Protein AF-A0A2E2RU24-F1 (afdb_monomer_lite)

Foldseek 3Di:
DDQDALVLLLLLLQLCLCCLPHDRDPVSLVLSVVVLVPDPVNVVPDSVNSVVSSVVSRVLCPDDCSVVVSLVNSVRRDDLVCLLVSLLSLLLSQPPVVDHDPSSVVSSVVSCVSSVHDPVSNVVSNVVSCVVSPDD

pLDDT: mean 92.05, std 8.41, range [47.56, 98.38]

Secondary structure (DSSP, 8-state):
--PPPHHHHHHHHHHHHHTSSSS--HHHHHHHHHHHHH-GGGTT--HHHHHHHHHHHHHHHTSTTHHHHHHHHHHHHS-GGGHHHHHHHHHHHHHTTSS--HHHHHHHHHHHHHTT--HHHHHHHHHHHHHHT---

Radius of gyration: 13.78 Å; chains: 1; bounding box: 39×34×29 Å

Structure (mmCIF, N/CA/C/O backbone):
data_AF-A0A2E2RU24-F1
#
_entry.id   AF-A0A2E2RU24-F1
#
loop_
_atom_site.group_PDB
_atom_site.id
_atom_site.type_symbol
_atom_site.label_atom_id
_atom_site.label_alt_id
_atom_site.label_comp_id
_atom_site.label_asym_id
_atom_site.label_entity_id
_atom_site.label_seq_id
_atom_site.pdbx_PDB_ins_code
_atom_site.Cartn_x
_atom_site.Cartn_y
_atom_site.Cartn_z
_atom_site.occupancy
_atom_site.B_iso_or_equiv
_atom_site.auth_seq_id
_atom_site.auth_comp_id
_atom_site.auth_asym_id
_atom_site.auth_atom_id
_atom_site.pdbx_PDB_model_num
ATOM 1 N N . MET A 1 1 ? -18.288 11.757 4.281 1.00 47.56 1 MET A N 1
ATOM 2 C CA . MET A 1 1 ? -16.893 11.278 4.233 1.00 47.56 1 MET A CA 1
ATOM 3 C C . MET A 1 1 ? -16.640 10.882 2.797 1.00 47.56 1 MET A C 1
ATOM 5 O O . MET A 1 1 ? -17.476 10.171 2.252 1.00 47.56 1 MET A O 1
ATOM 9 N N . SER A 1 2 ? -15.613 11.433 2.156 1.00 56.09 2 SER A N 1
ATOM 10 C CA . SER A 1 2 ? -15.303 11.107 0.762 1.00 56.09 2 SER A CA 1
ATOM 11 C C . SER A 1 2 ? -14.871 9.645 0.699 1.00 56.09 2 SER A C 1
ATOM 13 O O . SER A 1 2 ? -13.857 9.284 1.287 1.00 56.09 2 SER A O 1
ATOM 15 N N . THR A 1 3 ? -15.686 8.804 0.073 1.00 81.94 3 THR A N 1
ATOM 16 C CA . THR A 1 3 ? -15.385 7.388 -0.151 1.00 81.94 3 THR A CA 1
ATOM 17 C C . THR A 1 3 ? -14.365 7.300 -1.277 1.00 81.94 3 THR A C 1
ATOM 19 O O . THR A 1 3 ? -14.629 7.831 -2.357 1.00 81.94 3 THR A O 1
ATOM 22 N N . LEU A 1 4 ? -13.212 6.685 -1.025 1.00 93.12 4 LEU A N 1
ATOM 23 C CA . LEU A 1 4 ? -12.255 6.378 -2.086 1.00 93.12 4 LEU A CA 1
ATOM 24 C C . LEU A 1 4 ? -12.845 5.260 -2.956 1.00 93.12 4 LEU A C 1
ATOM 26 O O . LEU A 1 4 ? -13.596 4.413 -2.468 1.00 93.12 4 LEU A O 1
ATOM 30 N N . SER A 1 5 ? -12.503 5.236 -4.237 1.00 96.56 5 SER A N 1
ATOM 31 C CA . SER A 1 5 ? -12.606 4.014 -5.035 1.00 96.56 5 SER A CA 1
ATOM 32 C C . SER A 1 5 ? -11.632 2.948 -4.517 1.00 96.56 5 SER A C 1
ATOM 34 O O . SER A 1 5 ? -10.674 3.253 -3.799 1.00 96.56 5 SER A O 1
ATOM 36 N N . GLU A 1 6 ? -11.853 1.686 -4.897 1.00 97.38 6 GLU A N 1
ATOM 37 C CA . GLU A 1 6 ? -10.936 0.592 -4.548 1.00 97.38 6 GLU A CA 1
ATOM 38 C C . GLU A 1 6 ? -9.516 0.884 -5.070 1.00 97.38 6 GLU A C 1
ATOM 40 O O . GLU A 1 6 ? -8.540 0.695 -4.344 1.00 97.38 6 GLU A O 1
ATOM 45 N N . GLN A 1 7 ? -9.396 1.426 -6.289 1.00 98.06 7 GLN A N 1
ATOM 46 C CA . GLN A 1 7 ? -8.114 1.818 -6.880 1.00 98.06 7 GLN A CA 1
ATOM 47 C C . GLN A 1 7 ? -7.443 2.965 -6.117 1.00 98.06 7 GLN A C 1
ATOM 49 O O . GLN A 1 7 ? -6.259 2.868 -5.793 1.00 98.06 7 GLN A O 1
ATOM 54 N N . GLU A 1 8 ? -8.181 4.025 -5.774 1.00 98.06 8 GLU A N 1
ATOM 55 C CA . GLU A 1 8 ? -7.633 5.139 -4.988 1.00 98.06 8 GLU A CA 1
ATOM 56 C C . GLU A 1 8 ? -7.151 4.673 -3.610 1.00 98.06 8 GLU A C 1
ATOM 58 O O . GLU A 1 8 ? -6.097 5.106 -3.152 1.00 98.06 8 GLU A O 1
ATOM 63 N N . ALA A 1 9 ? -7.883 3.768 -2.955 1.00 98.00 9 ALA A N 1
ATOM 64 C CA . ALA A 1 9 ? -7.492 3.229 -1.656 1.00 98.00 9 ALA A CA 1
ATOM 65 C C . ALA A 1 9 ? -6.191 2.410 -1.737 1.00 98.00 9 ALA A C 1
ATOM 67 O O . ALA A 1 9 ? -5.296 2.588 -0.910 1.00 98.00 9 ALA A O 1
ATOM 68 N N . LEU A 1 10 ? -6.036 1.561 -2.758 1.00 98.38 10 LEU A N 1
ATOM 69 C CA . LEU A 1 10 ? -4.786 0.828 -2.993 1.00 98.38 10 LEU A CA 1
ATOM 70 C C . LEU A 1 10 ? -3.625 1.772 -3.347 1.00 98.38 10 LEU A C 1
ATOM 72 O O . LEU A 1 10 ? -2.504 1.582 -2.874 1.00 98.38 10 LEU A O 1
ATOM 76 N N . ALA A 1 11 ? -3.886 2.819 -4.132 1.00 97.81 11 ALA A N 1
ATOM 77 C CA . ALA A 1 11 ? -2.897 3.845 -4.448 1.00 97.81 11 ALA A CA 1
ATOM 78 C C . ALA A 1 11 ? -2.485 4.662 -3.211 1.00 97.81 11 ALA A C 1
ATOM 80 O O . ALA A 1 11 ? -1.298 4.928 -3.040 1.00 97.81 11 ALA A O 1
ATOM 81 N N . PHE A 1 12 ? -3.414 4.985 -2.303 1.00 97.69 12 PHE A N 1
ATOM 82 C CA . PHE A 1 12 ? -3.111 5.627 -1.016 1.00 97.69 12 PHE A CA 1
ATOM 83 C C . PHE A 1 12 ? -2.140 4.785 -0.182 1.00 97.69 12 PHE A C 1
ATOM 85 O O . PHE A 1 12 ? -1.192 5.325 0.387 1.00 97.69 12 PHE A O 1
ATOM 92 N N . ILE A 1 13 ? -2.325 3.463 -0.149 1.00 97.94 13 ILE A N 1
ATOM 93 C CA . ILE A 1 13 ? -1.401 2.552 0.536 1.00 97.94 13 ILE A CA 1
ATOM 94 C C . ILE A 1 13 ? -0.011 2.571 -0.106 1.00 97.94 13 ILE A C 1
ATOM 96 O O . ILE A 1 13 ? 0.984 2.695 0.607 1.00 97.94 13 ILE A O 1
ATOM 100 N N . MET A 1 14 ? 0.074 2.493 -1.437 1.00 97.00 14 MET A N 1
ATOM 101 C CA . MET A 1 14 ? 1.359 2.547 -2.145 1.00 97.00 14 MET A CA 1
ATOM 102 C C . MET A 1 14 ? 2.091 3.878 -1.928 1.00 97.00 14 MET A C 1
ATOM 104 O O . MET A 1 14 ? 3.296 3.879 -1.695 1.00 97.00 14 MET A O 1
ATOM 108 N N . VAL A 1 15 ? 1.369 5.001 -1.962 1.00 95.94 15 VAL A N 1
ATOM 109 C CA . VAL A 1 15 ? 1.933 6.341 -1.728 1.00 95.94 15 VAL A CA 1
ATOM 110 C C . VAL A 1 15 ? 2.380 6.505 -0.280 1.00 95.94 15 VAL A C 1
ATOM 112 O O . VAL A 1 15 ? 3.454 7.042 -0.039 1.00 95.94 15 VAL A O 1
ATOM 115 N N . THR A 1 16 ? 1.599 6.008 0.681 1.00 95.44 16 THR A N 1
ATOM 116 C CA . THR A 1 16 ? 1.962 6.055 2.105 1.00 95.44 16 THR A CA 1
ATOM 117 C C . THR A 1 16 ? 3.190 5.197 2.399 1.00 95.44 16 THR A C 1
ATOM 119 O O . THR A 1 16 ? 4.036 5.616 3.178 1.00 95.44 16 THR A O 1
ATOM 122 N N . MET A 1 17 ? 3.322 4.034 1.748 1.00 94.88 17 MET A N 1
ATOM 123 C CA . MET A 1 17 ? 4.533 3.214 1.842 1.00 94.88 17 MET A CA 1
ATOM 124 C C . MET A 1 17 ? 5.753 3.962 1.307 1.00 94.88 17 MET A C 1
ATOM 126 O O . MET A 1 17 ? 6.771 4.038 1.981 1.00 94.88 17 MET A O 1
ATOM 130 N N . ALA A 1 18 ? 5.633 4.528 0.106 1.00 91.56 18 ALA A N 1
ATOM 131 C CA . ALA A 1 18 ? 6.726 5.238 -0.544 1.00 91.56 18 ALA A CA 1
ATOM 132 C C . ALA A 1 18 ? 7.150 6.520 0.191 1.00 91.56 18 ALA A C 1
ATOM 134 O O . ALA A 1 18 ? 8.314 6.883 0.149 1.00 91.56 18 ALA A O 1
ATOM 135 N N . ALA A 1 19 ? 6.214 7.197 0.858 1.00 87.56 19 ALA A N 1
ATOM 136 C CA . ALA A 1 19 ? 6.462 8.427 1.608 1.00 87.56 19 ALA A CA 1
ATOM 137 C C . ALA A 1 19 ? 6.607 8.187 3.125 1.00 87.56 19 ALA A C 1
ATOM 139 O O . ALA A 1 19 ? 6.387 9.105 3.915 1.00 87.56 19 ALA A O 1
ATOM 140 N N . ALA A 1 20 ? 6.911 6.955 3.552 1.00 75.50 20 ALA A N 1
ATOM 141 C CA . ALA A 1 20 ? 7.010 6.617 4.971 1.00 75.50 20 ALA A CA 1
ATOM 142 C C . ALA A 1 20 ? 8.172 7.341 5.676 1.00 75.50 20 ALA A C 1
ATOM 144 O O . ALA A 1 20 ? 8.065 7.601 6.876 1.00 75.50 20 ALA A O 1
ATOM 145 N N . ASP A 1 21 ? 9.237 7.679 4.939 1.00 67.69 21 ASP A N 1
ATOM 146 C CA . ASP A 1 21 ? 10.438 8.337 5.459 1.00 67.69 21 ASP A CA 1
ATOM 147 C C . ASP A 1 21 ? 10.471 9.858 5.208 1.00 67.69 21 ASP A C 1
ATOM 149 O O . ASP A 1 21 ? 10.893 10.640 6.065 1.00 67.69 21 ASP A O 1
ATOM 153 N N . THR A 1 22 ? 10.031 10.305 4.028 1.00 69.00 22 THR A N 1
ATOM 154 C CA . THR A 1 22 ? 10.195 11.672 3.529 1.00 69.00 22 THR A CA 1
ATOM 155 C C . THR A 1 22 ? 9.159 12.025 2.438 1.00 69.00 22 THR A C 1
ATOM 157 O O . THR A 1 22 ? 8.027 11.553 2.430 1.00 69.00 22 THR A O 1
ATOM 160 N N . THR A 1 23 ? 9.496 12.954 1.535 1.00 76.62 23 THR A N 1
ATOM 161 C CA . THR A 1 23 ? 8.615 13.396 0.444 1.00 76.62 23 THR A CA 1
ATOM 162 C C . THR A 1 23 ? 8.665 12.404 -0.711 1.00 76.62 23 THR A C 1
ATOM 164 O O . THR A 1 23 ? 9.757 12.072 -1.160 1.00 76.62 23 THR A O 1
ATOM 167 N N . LEU A 1 24 ? 7.496 12.043 -1.254 1.00 84.38 24 LEU A N 1
ATOM 168 C CA . LEU A 1 24 ? 7.375 11.155 -2.413 1.00 84.38 24 LEU A CA 1
ATOM 169 C C . LEU A 1 24 ? 8.263 11.618 -3.582 1.00 84.38 24 LEU A C 1
ATOM 171 O O . LEU A 1 24 ? 8.033 12.678 -4.175 1.00 84.38 24 LEU A O 1
ATOM 175 N N . SER A 1 25 ? 9.263 10.814 -3.928 1.00 86.81 25 SER A N 1
ATOM 176 C CA . SER A 1 25 ? 10.202 11.093 -5.009 1.00 86.81 25 SER A CA 1
ATOM 177 C C . SER A 1 25 ? 9.643 10.696 -6.382 1.00 86.81 25 SER A C 1
ATOM 179 O O . SER A 1 25 ? 8.763 9.842 -6.510 1.00 86.81 25 SER A O 1
ATOM 181 N N . GLU A 1 26 ? 10.191 11.265 -7.465 1.00 87.81 26 GLU A N 1
ATOM 182 C CA . GLU A 1 26 ? 9.825 10.854 -8.835 1.00 87.81 26 GLU A CA 1
ATOM 183 C C . GLU A 1 26 ? 10.107 9.365 -9.090 1.00 87.81 26 GLU A C 1
ATOM 185 O O . GLU A 1 26 ? 9.395 8.712 -9.857 1.00 87.81 26 GLU A O 1
ATOM 190 N N . ARG A 1 27 ? 11.143 8.815 -8.439 1.00 88.56 27 ARG A N 1
ATOM 191 C CA . ARG A 1 27 ? 11.502 7.399 -8.5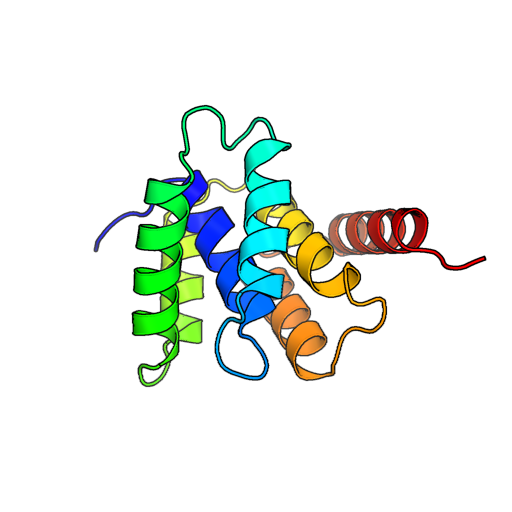55 1.00 88.56 27 ARG A CA 1
ATOM 192 C C . ARG A 1 27 ? 10.434 6.520 -7.915 1.00 88.56 27 ARG A C 1
ATOM 194 O O . ARG A 1 27 ? 10.021 5.547 -8.542 1.00 88.56 27 ARG A O 1
ATOM 201 N N . GLU A 1 28 ? 9.985 6.854 -6.711 1.00 90.19 28 GLU A N 1
ATOM 202 C CA . GLU A 1 28 ? 8.890 6.137 -6.052 1.00 90.19 28 GLU A CA 1
ATOM 203 C C . GLU A 1 28 ? 7.595 6.243 -6.850 1.00 90.19 28 GLU A C 1
ATOM 205 O O . GLU A 1 28 ? 6.967 5.225 -7.127 1.00 90.19 28 GLU A O 1
ATOM 210 N N . LEU A 1 29 ? 7.227 7.444 -7.307 1.00 91.56 29 LEU A N 1
ATOM 211 C CA . LEU A 1 29 ? 6.011 7.627 -8.099 1.00 91.56 29 LEU A CA 1
ATOM 212 C C . LEU A 1 29 ? 6.048 6.802 -9.398 1.00 91.56 29 LEU A C 1
ATOM 214 O O . LEU A 1 29 ? 5.037 6.227 -9.799 1.00 91.56 29 LEU A O 1
ATOM 218 N N . ALA A 1 30 ? 7.216 6.679 -10.037 1.00 91.81 30 ALA A N 1
ATOM 219 C CA . ALA A 1 30 ? 7.395 5.796 -11.188 1.00 91.81 30 ALA A CA 1
ATOM 220 C C . ALA A 1 30 ? 7.245 4.305 -10.826 1.00 91.81 30 ALA A C 1
ATOM 222 O O . ALA A 1 30 ? 6.651 3.556 -11.601 1.00 91.81 30 ALA A O 1
ATOM 223 N N . ARG A 1 31 ? 7.739 3.865 -9.658 1.00 90.81 31 ARG A N 1
ATOM 224 C CA . ARG A 1 31 ? 7.538 2.487 -9.169 1.00 90.81 31 ARG A CA 1
ATOM 225 C C . ARG A 1 31 ? 6.057 2.193 -8.940 1.00 90.81 31 ARG A C 1
ATOM 227 O O . ARG A 1 31 ? 5.575 1.166 -9.407 1.00 90.81 31 ARG A O 1
ATOM 234 N N . ILE A 1 32 ? 5.340 3.110 -8.290 1.00 95.25 32 ILE A N 1
ATOM 235 C CA . ILE A 1 32 ? 3.892 2.998 -8.075 1.00 95.25 32 ILE A CA 1
ATOM 236 C C . ILE A 1 32 ? 3.162 2.915 -9.422 1.00 95.25 32 ILE A C 1
ATOM 238 O O . ILE A 1 32 ? 2.312 2.047 -9.600 1.00 95.25 32 ILE A O 1
ATOM 242 N N . GLY A 1 33 ? 3.546 3.753 -10.391 1.00 95.12 33 GLY A N 1
ATOM 243 C CA . GLY A 1 33 ? 3.007 3.711 -11.753 1.00 95.12 33 GLY A CA 1
ATOM 244 C C . GLY A 1 33 ? 3.151 2.339 -12.416 1.00 95.12 33 GLY A C 1
ATOM 245 O O . GLY A 1 33 ? 2.174 1.814 -12.934 1.00 95.12 33 GLY A O 1
ATOM 246 N N . ASN A 1 34 ? 4.319 1.699 -12.313 1.00 93.38 34 ASN A N 1
ATOM 247 C CA . ASN A 1 34 ? 4.515 0.352 -12.865 1.00 93.38 34 ASN A CA 1
ATOM 248 C C . ASN A 1 34 ? 3.598 -0.697 -12.207 1.00 93.38 34 ASN A C 1
ATOM 250 O O . ASN A 1 34 ? 3.124 -1.617 -12.876 1.00 93.38 34 ASN A O 1
ATOM 254 N N . THR A 1 35 ? 3.344 -0.582 -10.901 1.00 94.19 35 THR A N 1
ATOM 255 C CA . THR A 1 35 ? 2.405 -1.468 -10.196 1.00 94.19 35 THR A CA 1
ATOM 256 C C . THR A 1 35 ? 0.972 -1.253 -10.687 1.00 94.19 35 THR A C 1
ATOM 258 O O . THR A 1 35 ? 0.265 -2.222 -10.959 1.00 94.19 35 THR A O 1
ATOM 261 N N . VAL A 1 36 ? 0.559 0.005 -10.864 1.00 96.56 36 VAL A N 1
ATOM 262 C CA . VAL A 1 36 ? -0.750 0.368 -11.431 1.00 96.56 36 VAL A CA 1
ATOM 263 C C . VAL A 1 36 ? -0.911 -0.182 -12.851 1.00 96.56 36 VAL A C 1
ATOM 265 O O . VAL A 1 36 ? -1.917 -0.816 -13.146 1.00 96.56 36 VAL A O 1
ATOM 268 N N . ASP A 1 37 ? 0.105 -0.036 -13.702 1.00 94.81 37 ASP A N 1
ATOM 269 C CA . ASP A 1 37 ? 0.056 -0.458 -15.108 1.00 94.81 37 ASP A CA 1
ATOM 270 C C . ASP A 1 37 ? -0.025 -1.988 -15.296 1.00 94.81 37 ASP A C 1
ATOM 272 O O . ASP A 1 37 ? -0.352 -2.469 -16.383 1.00 94.81 37 ASP A O 1
ATOM 276 N N . THR A 1 38 ? 0.307 -2.776 -14.268 1.00 93.06 38 THR A N 1
ATOM 277 C CA . THR A 1 38 ? 0.434 -4.241 -14.379 1.00 93.06 38 THR A CA 1
ATOM 278 C C . THR A 1 38 ? -0.666 -5.023 -13.673 1.00 93.06 38 THR A C 1
ATOM 280 O O . THR A 1 38 ? -0.935 -6.167 -14.053 1.00 93.06 38 THR A O 1
ATOM 283 N N . LEU A 1 39 ? -1.306 -4.452 -12.651 1.00 95.94 39 LEU A N 1
ATOM 284 C CA . LEU A 1 39 ? -2.292 -5.165 -11.844 1.00 95.94 39 LEU A CA 1
ATOM 285 C C . LEU A 1 39 ? -3.724 -4.956 -12.377 1.00 95.94 39 LEU A C 1
ATOM 287 O O . LEU A 1 39 ? -4.184 -3.819 -12.453 1.00 95.94 39 LEU A O 1
ATOM 291 N N . PRO A 1 40 ? -4.498 -6.030 -12.645 1.00 96.94 40 PRO A N 1
ATOM 292 C CA . PRO A 1 40 ? -5.841 -5.924 -13.233 1.00 96.94 40 PRO A CA 1
ATOM 293 C C . PRO A 1 40 ? -6.858 -5.100 -12.434 1.00 96.94 40 PRO A C 1
ATOM 295 O O . PRO A 1 40 ? -7.832 -4.620 -13.001 1.00 96.94 40 PRO A O 1
ATOM 298 N N . ILE A 1 41 ? -6.665 -4.945 -11.119 1.00 97.06 41 ILE A N 1
ATOM 299 C CA . ILE A 1 41 ? -7.554 -4.133 -10.273 1.00 97.06 41 ILE A CA 1
ATOM 300 C C . ILE A 1 41 ? -7.533 -2.646 -10.664 1.00 97.06 41 ILE A C 1
ATOM 302 O O . ILE A 1 41 ? -8.501 -1.933 -10.413 1.00 97.06 41 ILE A O 1
ATOM 306 N N . PHE A 1 42 ? -6.458 -2.195 -11.313 1.00 97.94 42 PHE A N 1
ATOM 307 C CA . PHE A 1 42 ? -6.296 -0.829 -11.800 1.00 97.94 42 PHE A CA 1
ATOM 308 C C . PHE A 1 42 ? -6.754 -0.640 -13.252 1.00 97.94 42 PHE A C 1
ATOM 310 O O . PHE A 1 42 ? -6.473 0.401 -13.838 1.00 97.94 42 PHE A O 1
ATOM 317 N N . ASP A 1 43 ? -7.473 -1.594 -13.852 1.00 96.50 43 ASP A N 1
ATOM 318 C CA . ASP A 1 43 ? -8.008 -1.396 -15.202 1.00 96.50 43 ASP A CA 1
ATOM 319 C C . ASP A 1 43 ? -8.901 -0.140 -15.256 1.00 96.50 43 ASP A C 1
ATOM 321 O O . ASP A 1 43 ? -9.792 0.058 -14.425 1.00 96.50 43 ASP A O 1
ATOM 325 N N . GLY A 1 44 ? -8.611 0.745 -16.211 1.00 94.94 44 GLY A N 1
ATOM 326 C CA . GLY A 1 44 ? -9.238 2.063 -16.332 1.00 94.94 44 GLY A CA 1
ATOM 327 C C . GLY A 1 44 ? -8.728 3.153 -15.375 1.00 94.94 44 GLY A C 1
ATOM 328 O O . GLY A 1 44 ? -9.190 4.285 -15.499 1.00 94.94 44 GLY A O 1
ATOM 329 N N . PHE A 1 45 ? -7.788 2.865 -14.468 1.00 97.12 45 PHE A N 1
ATOM 330 C CA . PHE A 1 45 ? -7.144 3.862 -13.604 1.00 97.12 45 PHE A CA 1
ATOM 331 C C . PHE A 1 45 ? -5.934 4.468 -14.320 1.00 97.12 45 PHE A C 1
ATOM 333 O O . PHE A 1 45 ? -4.937 3.793 -14.579 1.00 97.12 45 PHE A O 1
ATOM 340 N N . THR A 1 46 ? -6.034 5.737 -14.702 1.00 95.00 46 THR A N 1
ATOM 341 C CA . THR A 1 46 ? -5.027 6.391 -15.538 1.00 95.00 46 THR A CA 1
ATOM 342 C C . THR A 1 46 ? -3.864 6.943 -14.719 1.00 95.00 46 THR A C 1
ATOM 344 O O . THR A 1 46 ? -3.916 7.095 -13.498 1.00 95.00 46 THR A O 1
ATOM 347 N N . ARG A 1 47 ? -2.782 7.306 -15.412 1.00 91.12 47 ARG A N 1
ATOM 348 C CA . ARG A 1 47 ? -1.634 7.959 -14.776 1.00 91.12 47 ARG A CA 1
ATOM 349 C C . ARG A 1 47 ? -1.983 9.336 -14.203 1.00 91.12 47 ARG A C 1
ATOM 351 O O . ARG A 1 47 ? -1.403 9.722 -13.193 1.00 91.12 47 ARG A O 1
ATOM 358 N N . ASP A 1 48 ? -2.923 10.048 -14.820 1.00 94.50 48 ASP A N 1
ATOM 359 C CA . ASP A 1 48 ? -3.414 11.326 -14.301 1.00 94.50 48 ASP A CA 1
ATOM 360 C C . ASP A 1 48 ? -4.202 11.108 -13.000 1.00 94.50 48 ASP A C 1
ATOM 362 O O . ASP A 1 48 ? -3.959 11.816 -12.019 1.00 94.50 48 ASP A O 1
ATOM 366 N N . ASP A 1 49 ? -5.036 10.059 -12.943 1.00 96.06 49 ASP A N 1
ATOM 367 C CA . ASP A 1 49 ? -5.741 9.658 -11.716 1.00 96.06 49 ASP A CA 1
ATOM 368 C C . ASP A 1 49 ? -4.747 9.315 -10.600 1.00 96.06 49 ASP A C 1
ATOM 370 O O . ASP A 1 49 ? -4.917 9.744 -9.456 1.00 96.06 49 ASP A O 1
ATOM 374 N N . LEU A 1 50 ? -3.666 8.593 -10.923 1.00 95.75 50 LEU A N 1
ATOM 375 C CA . LEU A 1 50 ? -2.603 8.286 -9.966 1.00 95.75 50 LEU A CA 1
ATOM 376 C C . LEU A 1 50 ? -1.943 9.556 -9.416 1.00 95.75 50 LEU A C 1
ATOM 378 O O . LEU A 1 50 ? -1.730 9.651 -8.209 1.00 95.75 50 LEU A O 1
ATOM 382 N N . VAL A 1 51 ? -1.617 10.529 -10.270 1.00 94.44 51 VAL A N 1
ATOM 383 C CA . VAL A 1 51 ? -0.981 11.786 -9.843 1.00 94.44 51 VAL A CA 1
ATOM 384 C C . VAL A 1 51 ? -1.916 12.592 -8.941 1.00 94.44 51 VAL A C 1
ATOM 386 O O . VAL A 1 51 ? -1.485 13.084 -7.896 1.00 94.44 51 VAL A O 1
ATOM 389 N N . GLU A 1 52 ? -3.196 12.711 -9.296 1.00 95.50 52 GLU A N 1
ATOM 390 C CA . GLU A 1 52 ? -4.187 13.386 -8.450 1.00 95.50 52 GLU A CA 1
ATOM 391 C C . GLU A 1 52 ? -4.333 12.681 -7.094 1.00 95.50 52 GLU A C 1
ATOM 393 O O . GLU A 1 52 ? -4.299 13.320 -6.037 1.00 95.50 52 GLU A O 1
ATOM 398 N N . THR A 1 53 ? -4.426 11.353 -7.121 1.00 96.56 53 THR A N 1
ATOM 399 C CA . THR A 1 53 ? -4.550 10.501 -5.935 1.00 96.56 53 THR A CA 1
ATOM 400 C C . THR A 1 53 ? -3.327 10.621 -5.028 1.00 96.56 53 THR A C 1
ATOM 402 O O . THR A 1 53 ? -3.478 10.792 -3.818 1.00 96.56 53 THR A O 1
ATOM 405 N N . ALA A 1 54 ? -2.120 10.608 -5.597 1.00 94.69 54 ALA A N 1
ATOM 406 C CA . ALA A 1 54 ? -0.876 10.771 -4.855 1.00 94.69 54 ALA A CA 1
ATOM 407 C C . ALA A 1 54 ? -0.793 12.147 -4.190 1.00 94.69 54 ALA A C 1
ATOM 409 O O . ALA A 1 54 ? -0.532 12.225 -2.993 1.00 94.69 54 ALA A O 1
ATOM 410 N N . ASN A 1 55 ? -1.117 13.222 -4.915 1.00 93.88 55 ASN A N 1
ATOM 411 C CA . ASN A 1 55 ? -1.134 14.575 -4.353 1.00 93.88 55 ASN A CA 1
ATOM 412 C C . ASN A 1 55 ? -2.137 14.708 -3.197 1.00 93.88 55 ASN A C 1
ATOM 414 O O . ASN A 1 55 ? -1.823 15.313 -2.170 1.00 93.88 55 ASN A O 1
ATOM 418 N N . ARG A 1 56 ? -3.332 14.118 -3.335 1.00 95.31 56 ARG A N 1
ATOM 419 C CA . ARG A 1 56 ? -4.339 14.078 -2.262 1.00 95.31 56 ARG A CA 1
ATOM 420 C C . ARG A 1 56 ? -3.830 13.303 -1.047 1.00 95.31 56 ARG A C 1
ATOM 422 O O . ARG A 1 56 ? -3.930 13.809 0.068 1.00 95.31 56 ARG A O 1
ATOM 429 N N . CYS A 1 57 ? -3.259 12.118 -1.258 1.00 95.75 57 CYS A N 1
ATOM 430 C CA . CYS A 1 57 ? -2.695 11.293 -0.191 1.00 95.75 57 CYS A CA 1
ATOM 431 C C . CYS A 1 57 ? -1.562 12.022 0.543 1.00 95.75 57 CYS A C 1
ATOM 433 O O . CYS A 1 57 ? -1.591 12.114 1.767 1.00 95.75 57 CYS A O 1
ATOM 435 N N . SER A 1 58 ? -0.602 12.604 -0.184 1.00 92.94 58 SER A N 1
ATOM 436 C CA . SER A 1 58 ? 0.497 13.379 0.404 1.00 92.94 58 SER A CA 1
ATOM 437 C C . SER A 1 58 ? -0.001 14.611 1.161 1.00 92.94 58 SER A C 1
ATOM 439 O O . SER A 1 58 ? 0.558 14.953 2.200 1.00 92.94 58 SER A O 1
ATOM 441 N N . GLY A 1 59 ? -1.062 15.270 0.686 1.00 93.31 59 GLY A N 1
ATOM 442 C CA . GLY A 1 59 ? -1.709 16.364 1.412 1.00 93.31 59 GLY A CA 1
ATOM 443 C C . GLY A 1 59 ? -2.206 15.927 2.792 1.00 93.31 59 GLY A C 1
ATOM 444 O O . GLY A 1 59 ? -1.863 16.563 3.783 1.00 93.31 59 GLY A O 1
ATOM 445 N N . ILE A 1 60 ? -2.932 14.806 2.856 1.00 94.88 60 ILE A N 1
ATOM 446 C CA . ILE A 1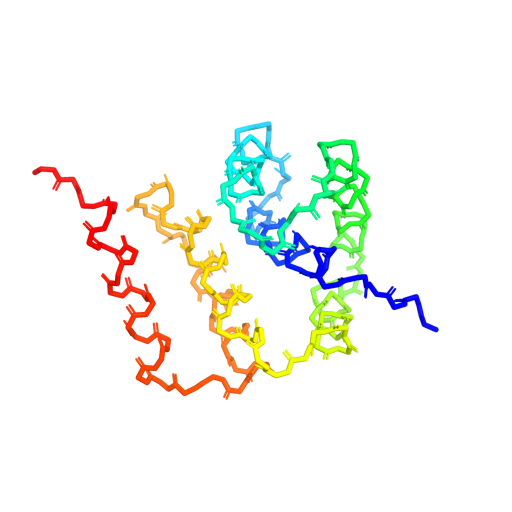 60 ? -3.463 14.249 4.111 1.00 94.88 60 ILE A CA 1
ATOM 447 C C . ILE A 1 60 ? -2.329 13.752 5.011 1.00 94.88 60 ILE A C 1
ATOM 449 O O . ILE A 1 60 ? -2.353 13.999 6.212 1.00 94.88 60 ILE A O 1
ATOM 453 N N . LEU A 1 61 ? -1.313 13.088 4.451 1.00 91.81 61 LEU A N 1
ATOM 454 C CA . LEU A 1 61 ? -0.189 12.541 5.217 1.00 91.81 61 LEU A CA 1
ATOM 455 C C . LEU A 1 61 ? 0.590 13.629 5.979 1.00 91.81 61 LEU A C 1
ATOM 457 O O . LEU A 1 61 ? 1.106 13.366 7.061 1.00 91.81 61 LEU A O 1
ATOM 461 N N . ASN A 1 62 ? 0.622 14.857 5.448 1.00 90.88 62 ASN A N 1
ATOM 462 C CA . ASN A 1 62 ? 1.244 16.019 6.089 1.00 90.88 62 ASN A CA 1
ATOM 463 C C . ASN A 1 62 ? 0.391 16.653 7.208 1.00 90.88 62 ASN A C 1
ATOM 465 O O . ASN A 1 62 ? 0.867 17.548 7.911 1.00 90.88 62 ASN A O 1
ATOM 469 N N . GLU A 1 63 ? -0.863 16.233 7.383 1.00 93.50 63 GLU A N 1
ATOM 470 C CA . GLU A 1 63 ? -1.722 16.710 8.466 1.00 93.50 63 GLU A CA 1
ATOM 471 C C . GLU A 1 63 ? -1.414 16.002 9.798 1.00 93.50 63 GLU A C 1
ATOM 473 O O . GLU A 1 63 ? -0.943 14.860 9.826 1.00 93.50 63 GLU A O 1
ATOM 478 N N . PRO A 1 64 ? -1.740 16.625 10.947 1.00 92.94 64 PRO A N 1
ATOM 479 C CA . PRO A 1 64 ? -1.706 15.934 12.230 1.00 92.94 64 PRO A CA 1
ATOM 480 C C . PRO A 1 64 ? -2.590 14.678 12.204 1.00 92.94 64 PRO A C 1
ATOM 482 O O . PRO A 1 64 ? -3.791 14.761 11.956 1.00 92.94 64 PRO A O 1
ATOM 485 N N . SER A 1 65 ? -2.019 13.515 12.523 1.00 92.00 65 SER A N 1
ATOM 486 C CA . SER A 1 65 ? -2.699 12.203 12.440 1.00 92.00 65 SER A CA 1
ATOM 487 C C . SER A 1 65 ? -3.080 11.778 11.011 1.00 92.00 65 SER A C 1
ATOM 489 O O . SER A 1 65 ? -3.967 10.948 10.830 1.00 92.00 65 SER A O 1
ATOM 491 N N . GLY A 1 66 ? -2.418 12.327 9.986 1.00 94.00 66 GLY A N 1
ATOM 492 C CA . GLY A 1 66 ? -2.669 12.013 8.576 1.00 94.00 66 GLY A CA 1
ATOM 493 C C . GLY A 1 66 ? -2.641 10.518 8.251 1.00 94.00 66 GLY A C 1
ATOM 494 O O . GLY A 1 66 ? -3.503 10.029 7.525 1.00 94.00 66 GLY A O 1
ATOM 495 N N . LEU A 1 67 ? -1.710 9.773 8.855 1.00 94.19 67 LEU A N 1
ATOM 496 C CA . LEU A 1 67 ? -1.622 8.319 8.699 1.00 94.19 67 LEU A CA 1
ATOM 497 C C . LEU A 1 67 ? -2.893 7.601 9.182 1.00 94.19 67 LEU A C 1
ATOM 499 O O . LEU A 1 67 ? -3.449 6.786 8.449 1.00 94.19 67 LEU A O 1
ATOM 503 N N . ASP A 1 68 ? -3.383 7.931 10.380 1.00 95.19 68 ASP A N 1
ATOM 504 C CA . ASP A 1 68 ? -4.601 7.328 10.936 1.00 95.19 68 ASP A CA 1
ATOM 505 C C . ASP A 1 68 ? -5.827 7.678 10.079 1.00 95.19 68 ASP A C 1
ATOM 507 O O . ASP A 1 68 ? -6.699 6.837 9.846 1.00 95.19 68 ASP A O 1
ATOM 511 N N . GLN A 1 69 ? -5.876 8.909 9.552 1.00 95.88 69 GLN A N 1
ATOM 512 C CA . GLN A 1 69 ? -6.920 9.334 8.619 1.00 95.88 69 GLN A CA 1
ATOM 513 C C . GLN A 1 69 ? -6.894 8.501 7.329 1.00 95.88 69 GLN A C 1
ATOM 515 O O . GLN A 1 69 ? -7.937 7.999 6.906 1.00 95.88 69 GLN A O 1
ATOM 520 N N . ILE A 1 70 ? -5.715 8.311 6.727 1.00 96.19 70 ILE A N 1
ATOM 521 C CA . ILE A 1 70 ? -5.535 7.501 5.514 1.00 96.19 70 ILE A CA 1
ATOM 522 C C . ILE A 1 70 ? -5.968 6.056 5.759 1.00 96.19 70 ILE A C 1
ATOM 524 O O . ILE A 1 70 ? -6.769 5.524 4.990 1.00 96.19 70 ILE A O 1
ATOM 528 N N . LEU A 1 71 ? -5.497 5.435 6.841 1.00 96.12 71 LEU A N 1
ATOM 529 C CA . LEU A 1 71 ? -5.850 4.058 7.189 1.00 96.12 71 LEU A CA 1
ATOM 530 C C . LEU A 1 71 ? -7.360 3.897 7.405 1.00 96.12 71 LEU A C 1
ATOM 532 O O . LEU A 1 71 ? -7.962 2.962 6.873 1.00 96.12 71 LEU A O 1
ATOM 536 N N . GLY A 1 72 ? -7.999 4.853 8.086 1.00 95.75 72 GLY A N 1
ATOM 537 C CA . GLY A 1 72 ? -9.451 4.878 8.256 1.00 95.75 72 GLY A CA 1
ATOM 538 C C . GLY A 1 72 ? -10.212 5.013 6.931 1.00 95.75 72 GLY A C 1
ATOM 539 O O . GLY A 1 72 ? -11.211 4.323 6.718 1.00 95.75 72 GLY A O 1
ATOM 540 N N . MET A 1 73 ? -9.735 5.859 6.011 1.00 96.38 73 MET A N 1
ATOM 541 C CA . MET A 1 73 ? -10.328 6.011 4.675 1.00 96.38 73 MET A CA 1
ATOM 542 C C . MET A 1 73 ? -10.182 4.740 3.836 1.00 96.38 73 MET A C 1
ATOM 544 O O . MET A 1 73 ? -11.145 4.327 3.187 1.00 96.38 73 MET A O 1
ATOM 548 N N . VAL A 1 74 ? -9.007 4.108 3.865 1.00 96.38 74 VAL A N 1
ATOM 549 C CA . VAL A 1 74 ? -8.731 2.857 3.148 1.00 96.38 74 VAL A CA 1
ATOM 550 C C . VAL A 1 74 ? -9.618 1.733 3.677 1.00 96.38 74 VAL A C 1
ATOM 552 O O . VAL A 1 74 ? -10.322 1.105 2.889 1.00 96.38 74 VAL A O 1
ATOM 555 N N . LYS A 1 75 ? -9.670 1.526 4.998 1.00 95.12 75 LYS A N 1
ATOM 556 C CA . LYS A 1 75 ? -10.502 0.483 5.622 1.00 95.12 75 LYS A CA 1
ATOM 557 C C . LYS A 1 75 ? -11.994 0.674 5.354 1.00 95.12 75 LYS A C 1
ATOM 559 O O . LYS A 1 75 ? -12.716 -0.298 5.178 1.00 95.12 75 LYS A O 1
ATOM 564 N N . ALA A 1 76 ? -12.463 1.920 5.277 1.00 95.12 76 ALA A N 1
ATOM 565 C CA . ALA A 1 76 ? -13.853 2.213 4.932 1.00 95.12 76 ALA A CA 1
ATOM 566 C C . ALA A 1 76 ? -14.178 2.010 3.439 1.00 95.12 76 ALA A C 1
ATOM 568 O O . ALA A 1 76 ? -15.353 1.894 3.090 1.00 95.12 76 ALA A O 1
ATOM 569 N N . SER A 1 77 ? -13.165 2.009 2.566 1.00 96.12 77 SER A N 1
ATOM 570 C CA . SER A 1 77 ? -13.337 1.981 1.106 1.00 96.12 77 SER A CA 1
ATOM 571 C C . SER A 1 77 ? -13.008 0.621 0.482 1.00 96.12 77 SER A C 1
ATOM 573 O O . SER A 1 77 ? -13.514 0.312 -0.595 1.00 96.12 77 SER A O 1
ATOM 575 N N . LEU A 1 78 ? -12.185 -0.203 1.137 1.00 96.06 78 LEU A N 1
ATOM 576 C CA . LEU A 1 78 ? -11.818 -1.527 0.642 1.00 96.06 78 LEU A CA 1
ATOM 577 C C . LEU A 1 78 ? -12.757 -2.619 1.170 1.00 96.06 78 LEU A C 1
ATOM 579 O O . LEU A 1 78 ? -12.944 -2.735 2.380 1.00 96.06 78 LEU A O 1
ATOM 583 N N . PRO A 1 79 ? -13.301 -3.488 0.300 1.00 96.38 79 PRO A N 1
ATOM 584 C CA . PRO A 1 79 ? -13.911 -4.729 0.753 1.00 96.38 79 PRO A CA 1
ATOM 585 C C . PRO A 1 79 ? -12.837 -5.695 1.277 1.00 96.38 79 PRO A C 1
ATOM 587 O O . PRO A 1 79 ? -11.725 -5.741 0.755 1.00 96.38 79 PRO A O 1
ATOM 590 N N . GLU A 1 80 ? -13.205 -6.550 2.234 1.00 95.81 80 GLU A N 1
ATOM 591 C CA . GLU A 1 80 ? -12.301 -7.516 2.890 1.00 95.81 80 GLU A CA 1
ATOM 592 C C . GLU A 1 80 ? -11.523 -8.403 1.896 1.00 95.81 80 GLU A C 1
ATOM 594 O O . GLU A 1 80 ? -10.345 -8.685 2.093 1.00 95.81 80 GLU A O 1
ATOM 599 N N . ARG A 1 81 ? -12.136 -8.750 0.752 1.00 96.31 81 ARG A N 1
ATOM 600 C CA . ARG A 1 81 ? -11.493 -9.502 -0.348 1.00 96.31 81 ARG A CA 1
ATOM 601 C C . ARG A 1 81 ? -10.260 -8.817 -0.969 1.00 96.31 81 ARG A C 1
ATOM 603 O O . ARG A 1 81 ? -9.633 -9.420 -1.829 1.00 96.31 81 ARG A O 1
ATOM 610 N N . LEU A 1 82 ? -10.008 -7.543 -0.655 1.00 97.94 82 LEU A N 1
ATOM 611 C CA . LEU A 1 82 ? -8.874 -6.753 -1.148 1.00 97.94 82 LEU A CA 1
ATOM 612 C C . LEU A 1 82 ? -7.869 -6.395 -0.049 1.00 97.94 82 LEU A C 1
ATOM 614 O O . LEU A 1 82 ? -6.893 -5.703 -0.333 1.00 97.94 82 LEU A O 1
ATOM 618 N N . TYR A 1 83 ? -8.064 -6.837 1.193 1.00 98.06 83 TYR A N 1
ATOM 619 C CA . TYR A 1 83 ? -7.129 -6.520 2.276 1.00 98.06 83 TYR A CA 1
ATOM 620 C C . TYR A 1 83 ? -5.747 -7.131 2.033 1.00 98.06 83 TYR A C 1
ATOM 622 O O . TYR A 1 83 ? -4.724 -6.467 2.206 1.00 98.06 83 TYR A O 1
ATOM 630 N N . ASP A 1 84 ? -5.708 -8.371 1.550 1.00 97.94 84 ASP A N 1
ATOM 631 C CA . ASP A 1 84 ? -4.469 -9.038 1.149 1.00 97.94 84 ASP A CA 1
ATOM 632 C C . ASP A 1 84 ? -3.805 -8.343 -0.050 1.00 97.94 84 ASP A C 1
ATOM 634 O O . ASP A 1 84 ? -2.582 -8.232 -0.104 1.00 97.94 84 ASP A O 1
ATOM 638 N N . THR A 1 85 ?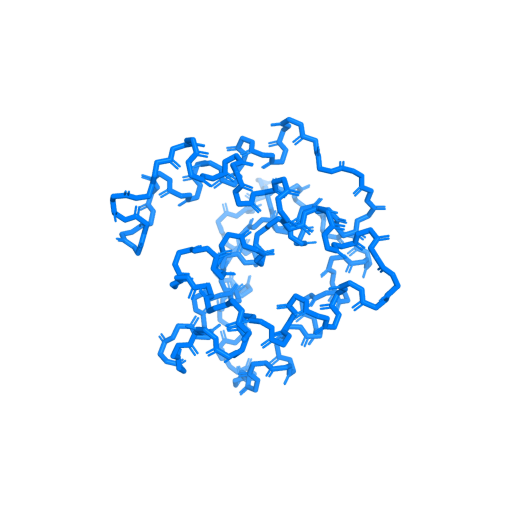 -4.604 -7.797 -0.967 1.00 98.19 85 THR A N 1
ATOM 639 C CA . THR A 1 85 ? -4.153 -7.020 -2.125 1.00 98.19 85 THR A CA 1
ATOM 640 C C . THR A 1 85 ? -3.531 -5.696 -1.687 1.00 98.19 85 THR A C 1
ATOM 642 O O . THR A 1 85 ? -2.450 -5.353 -2.159 1.00 98.19 85 THR A O 1
ATOM 645 N N . ALA A 1 86 ? -4.155 -4.983 -0.744 1.00 98.31 86 ALA A N 1
ATOM 646 C CA . ALA A 1 86 ? -3.620 -3.751 -0.164 1.00 98.31 86 ALA A CA 1
ATOM 647 C C . ALA A 1 86 ? -2.267 -3.989 0.512 1.00 98.31 86 ALA A C 1
ATOM 649 O O . ALA A 1 86 ? -1.308 -3.248 0.295 1.00 98.31 86 ALA A O 1
ATOM 650 N N . TYR A 1 87 ? -2.157 -5.076 1.272 1.00 98.31 87 TYR A N 1
ATOM 651 C CA . TYR A 1 87 ? -0.893 -5.455 1.886 1.00 98.31 87 TYR A CA 1
ATOM 652 C C . TYR A 1 87 ? 0.153 -5.898 0.858 1.00 98.31 87 TYR A C 1
ATOM 654 O O . TYR A 1 87 ? 1.320 -5.525 0.964 1.00 98.31 87 TYR A O 1
ATOM 662 N N . ALA A 1 88 ? -0.249 -6.639 -0.176 1.00 97.75 88 ALA A N 1
ATOM 663 C CA . ALA A 1 88 ? 0.650 -7.073 -1.239 1.00 97.75 88 ALA A CA 1
ATOM 664 C C . ALA A 1 88 ? 1.257 -5.897 -2.012 1.00 97.75 88 ALA A C 1
ATOM 666 O O . ALA A 1 88 ? 2.465 -5.906 -2.245 1.00 97.75 88 ALA A O 1
ATOM 667 N N . VAL A 1 89 ? 0.467 -4.874 -2.362 1.00 97.31 89 VAL A N 1
ATOM 668 C CA . VAL A 1 89 ? 1.010 -3.681 -3.033 1.00 97.31 89 VAL A CA 1
ATOM 669 C C . VAL A 1 89 ? 1.929 -2.878 -2.111 1.00 97.31 89 VAL A C 1
ATOM 671 O O . VAL A 1 89 ? 2.954 -2.389 -2.570 1.00 97.31 89 VAL A O 1
ATOM 674 N N . ALA A 1 90 ? 1.643 -2.809 -0.807 1.00 96.81 90 ALA A N 1
ATOM 675 C CA . ALA A 1 90 ? 2.539 -2.184 0.167 1.00 96.81 90 ALA A CA 1
ATOM 676 C C . ALA A 1 90 ? 3.900 -2.903 0.230 1.00 96.81 90 ALA A C 1
ATOM 678 O O . ALA A 1 90 ? 4.953 -2.274 0.145 1.00 96.81 90 ALA A O 1
ATOM 679 N N . VAL A 1 91 ? 3.882 -4.237 0.323 1.00 95.81 91 VAL A N 1
ATOM 680 C CA . VAL A 1 91 ? 5.096 -5.066 0.331 1.00 95.81 91 VAL A CA 1
ATOM 681 C C . VAL A 1 91 ? 5.865 -4.953 -0.989 1.00 95.81 91 VAL A C 1
ATOM 683 O O . VAL A 1 91 ? 7.096 -4.984 -0.969 1.00 95.81 91 VAL A O 1
ATOM 686 N N . GLU A 1 92 ? 5.173 -4.820 -2.124 1.00 93.50 92 GLU A N 1
ATOM 687 C CA . GLU A 1 92 ? 5.804 -4.613 -3.432 1.00 93.50 92 GLU A CA 1
ATOM 688 C C . GLU A 1 92 ? 6.658 -3.347 -3.444 1.00 93.50 92 GLU A C 1
ATOM 690 O O . GLU A 1 92 ? 7.825 -3.406 -3.829 1.00 93.50 92 GLU A O 1
ATOM 695 N N . ILE A 1 93 ? 6.088 -2.230 -2.981 1.00 93.00 93 ILE A N 1
ATOM 696 C CA . ILE A 1 93 ? 6.784 -0.943 -2.922 1.00 93.00 93 ILE A CA 1
ATOM 697 C C . ILE A 1 93 ? 7.976 -1.027 -1.961 1.00 93.00 93 ILE A C 1
ATOM 699 O O . ILE A 1 93 ? 9.094 -0.740 -2.382 1.00 93.00 93 ILE A O 1
ATOM 703 N N . ALA A 1 94 ? 7.778 -1.541 -0.742 1.00 91.56 94 ALA A N 1
ATOM 704 C CA . ALA A 1 94 ? 8.846 -1.677 0.259 1.00 91.56 94 ALA A CA 1
ATOM 705 C C . ALA A 1 94 ? 10.000 -2.599 -0.189 1.00 91.56 94 ALA A C 1
ATOM 707 O O . ALA A 1 94 ? 11.155 -2.428 0.191 1.00 91.56 94 ALA A O 1
ATOM 708 N N . SER A 1 95 ? 9.709 -3.626 -0.993 1.00 88.81 95 SER A N 1
ATOM 709 C CA . SER A 1 95 ? 10.733 -4.583 -1.443 1.00 88.81 95 SER A CA 1
ATOM 710 C C . SER A 1 95 ? 11.566 -4.059 -2.616 1.00 88.81 95 SER A C 1
ATOM 712 O O . SER A 1 95 ? 12.621 -4.620 -2.926 1.00 88.81 95 SER A O 1
ATOM 714 N N . ALA A 1 96 ? 11.102 -3.001 -3.284 1.00 81.00 96 ALA A N 1
ATOM 715 C CA . ALA A 1 96 ? 11.658 -2.538 -4.545 1.00 81.00 96 ALA A CA 1
ATOM 716 C C . ALA A 1 96 ? 13.028 -1.844 -4.397 1.00 81.00 96 ALA A C 1
ATOM 718 O O . ALA A 1 96 ? 13.777 -1.769 -5.379 1.00 81.00 96 ALA A O 1
ATOM 719 N N . ASP A 1 97 ? 13.370 -1.373 -3.195 1.00 71.62 97 ASP A N 1
ATOM 720 C CA . ASP A 1 97 ? 14.672 -0.784 -2.847 1.00 71.62 97 ASP A CA 1
ATOM 721 C C . ASP A 1 97 ? 15.638 -1.781 -2.172 1.00 71.62 97 ASP A C 1
ATOM 723 O O . ASP A 1 97 ? 16.739 -1.418 -1.761 1.00 71.62 97 ASP A O 1
ATOM 727 N N . LEU A 1 98 ? 15.292 -3.079 -2.159 1.00 65.75 98 LEU A N 1
ATOM 728 C CA . LEU A 1 98 ? 16.108 -4.217 -1.687 1.00 65.75 98 LEU A CA 1
ATOM 729 C C . LEU A 1 98 ? 16.426 -4.228 -0.181 1.00 65.75 98 LEU A C 1
ATOM 731 O O . LEU A 1 98 ? 16.815 -5.277 0.336 1.00 65.75 98 LEU A O 1
ATOM 735 N N . HIS A 1 99 ? 16.237 -3.112 0.521 1.00 67.75 99 HIS A N 1
ATOM 736 C CA . HIS A 1 99 ? 16.285 -2.995 1.975 1.00 67.75 99 HIS A CA 1
ATOM 737 C C . HIS A 1 99 ? 15.131 -2.115 2.434 1.00 67.75 99 HIS A C 1
ATOM 739 O O . HIS A 1 99 ? 15.082 -0.952 2.059 1.00 67.75 99 HIS A O 1
ATOM 745 N N . ALA A 1 100 ? 14.238 -2.686 3.244 1.00 74.38 100 ALA A N 1
ATOM 746 C CA . ALA A 1 100 ? 13.195 -1.910 3.891 1.00 74.3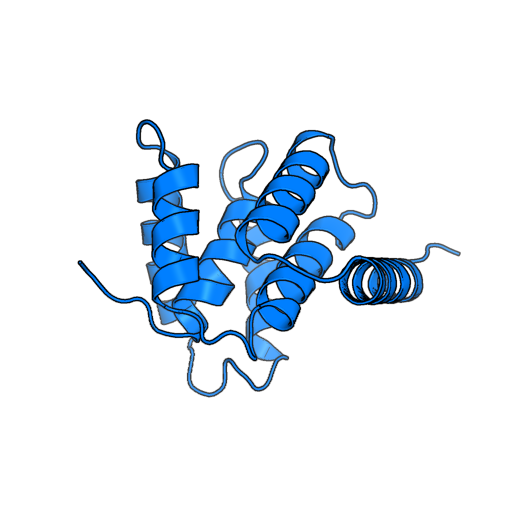8 100 ALA A CA 1
ATOM 747 C C . ALA A 1 100 ? 13.758 -1.242 5.152 1.00 74.38 100 ALA A C 1
ATOM 749 O O . ALA A 1 100 ? 14.326 -1.926 6.016 1.00 74.38 100 ALA A O 1
ATOM 750 N N . GLU A 1 101 ? 13.589 0.069 5.262 1.00 82.94 101 GLU A N 1
ATOM 751 C CA . GLU A 1 101 ? 13.953 0.855 6.435 1.00 82.94 101 GLU A CA 1
ATOM 752 C C . GLU A 1 101 ? 12.980 0.590 7.599 1.00 82.94 101 GLU A C 1
ATOM 754 O O . GLU A 1 101 ? 11.896 0.012 7.452 1.00 82.94 101 GLU A O 1
ATOM 759 N N . GLN A 1 102 ? 13.366 0.991 8.815 1.00 86.06 102 GLN A N 1
ATOM 760 C CA . GLN A 1 102 ? 12.561 0.728 10.017 1.00 86.06 102 GLN A CA 1
ATOM 761 C C . GLN A 1 102 ? 11.145 1.333 9.933 1.00 86.06 102 GLN A C 1
ATOM 763 O O . GLN A 1 102 ? 10.202 0.757 10.481 1.00 86.06 102 GLN A 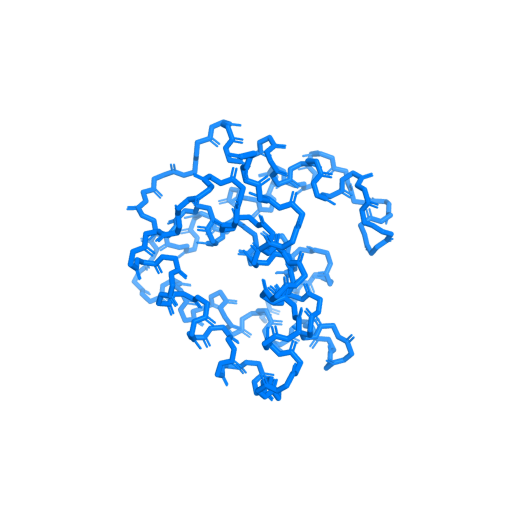O 1
ATOM 768 N N . GLU A 1 103 ? 10.991 2.469 9.254 1.00 87.75 103 GLU A N 1
ATOM 769 C CA . GLU A 1 103 ? 9.713 3.169 9.092 1.00 87.75 103 GLU A CA 1
ATOM 770 C C . GLU A 1 103 ? 8.756 2.408 8.166 1.00 87.75 103 GLU A C 1
ATOM 772 O O . GLU A 1 103 ? 7.593 2.212 8.523 1.00 87.75 103 GLU A O 1
ATOM 777 N N . GLU A 1 104 ? 9.254 1.852 7.062 1.00 91.00 104 GLU A N 1
ATOM 778 C CA . GLU A 1 104 ? 8.477 1.001 6.152 1.00 91.00 104 GLU A CA 1
ATOM 779 C C . GLU A 1 104 ? 8.037 -0.297 6.841 1.00 91.00 104 GLU A C 1
ATOM 781 O O . GLU A 1 104 ? 6.872 -0.696 6.769 1.00 91.00 104 GLU A O 1
ATOM 786 N N . LEU A 1 105 ? 8.943 -0.938 7.594 1.00 92.00 105 LEU A N 1
ATOM 787 C CA . LEU A 1 105 ? 8.614 -2.130 8.385 1.00 92.00 105 LEU A CA 1
ATOM 788 C C . LEU A 1 105 ? 7.545 -1.836 9.442 1.00 92.00 105 LEU A C 1
ATOM 790 O O . LEU A 1 105 ? 6.674 -2.674 9.693 1.00 92.00 105 LEU A O 1
ATOM 794 N N . ARG A 1 106 ? 7.594 -0.653 10.061 1.00 93.38 106 ARG A N 1
ATOM 795 C CA . ARG A 1 106 ? 6.577 -0.206 11.014 1.00 93.38 106 ARG A CA 1
ATOM 796 C C . ARG A 1 106 ? 5.240 0.039 10.320 1.00 93.38 106 ARG A C 1
ATOM 798 O O . ARG A 1 106 ? 4.216 -0.389 10.848 1.00 93.38 106 ARG A O 1
ATOM 805 N N . PHE A 1 107 ? 5.233 0.680 9.154 1.00 94.75 107 PHE A N 1
ATOM 806 C CA . PHE A 1 107 ? 4.002 0.888 8.395 1.00 94.75 107 PHE A CA 1
ATOM 807 C C . PHE A 1 107 ? 3.376 -0.443 7.955 1.00 94.75 107 PHE A C 1
ATOM 809 O O . PHE A 1 107 ? 2.178 -0.632 8.147 1.00 94.75 107 PHE A O 1
ATOM 816 N N . LEU A 1 108 ? 4.173 -1.415 7.489 1.00 95.81 108 LEU A N 1
ATOM 817 C CA . LEU A 1 108 ? 3.687 -2.770 7.193 1.00 95.81 108 LEU A CA 1
ATOM 818 C C . LEU A 1 108 ? 3.039 -3.436 8.413 1.00 95.81 108 LEU A C 1
ATOM 820 O O . LEU A 1 108 ? 2.004 -4.084 8.274 1.00 95.81 108 LEU A O 1
ATOM 824 N N . GLN A 1 109 ? 3.624 -3.295 9.604 1.00 96.06 109 GLN A N 1
ATOM 825 C CA . GLN A 1 109 ? 3.028 -3.843 10.827 1.00 96.06 109 GLN A CA 1
ATOM 826 C C . GLN A 1 109 ? 1.671 -3.200 11.125 1.00 96.06 109 GLN A C 1
ATOM 828 O O . GLN A 1 109 ? 0.699 -3.923 11.319 1.00 96.06 109 GLN A O 1
ATOM 833 N N . ILE A 1 110 ? 1.590 -1.866 11.086 1.00 96.88 110 ILE A N 1
ATOM 834 C CA . ILE A 1 110 ? 0.339 -1.129 11.317 1.00 96.88 110 ILE A CA 1
ATOM 835 C C . ILE A 1 110 ? -0.725 -1.541 10.297 1.00 96.88 110 ILE A C 1
ATOM 837 O O . ILE A 1 110 ? -1.851 -1.840 10.676 1.00 96.88 110 ILE A O 1
ATOM 841 N N . LEU A 1 111 ? -0.371 -1.596 9.011 1.00 97.38 111 LEU A N 1
ATOM 842 C CA . LEU A 1 111 ? -1.303 -1.950 7.944 1.00 97.38 111 LEU A CA 1
ATOM 843 C C . LEU A 1 111 ? -1.843 -3.375 8.104 1.00 97.38 111 LEU A C 1
ATOM 845 O O . LEU A 1 111 ? -3.038 -3.602 7.933 1.00 97.38 111 LEU A O 1
ATOM 849 N N . ARG A 1 112 ? -0.971 -4.334 8.437 1.00 96.88 112 ARG A N 1
ATOM 850 C CA . ARG A 1 112 ? -1.374 -5.724 8.687 1.00 96.88 112 ARG A CA 1
ATOM 851 C C . ARG A 1 112 ? -2.367 -5.813 9.841 1.00 96.88 112 ARG A C 1
ATOM 853 O O . ARG A 1 112 ? -3.356 -6.532 9.723 1.00 96.88 112 ARG A O 1
ATOM 860 N N . ASP A 1 113 ? -2.090 -5.103 10.931 1.00 96.50 113 ASP A N 1
ATOM 861 C CA . ASP A 1 113 ? -2.913 -5.136 12.136 1.00 96.50 113 ASP A CA 1
ATOM 862 C C . ASP A 1 113 ? -4.258 -4.420 11.899 1.00 96.50 113 ASP A C 1
ATOM 864 O O . ASP A 1 113 ? -5.305 -4.941 12.277 1.00 96.50 113 ASP A O 1
ATOM 868 N N . GLU A 1 114 ? -4.258 -3.282 11.196 1.00 96.62 114 GLU A N 1
ATOM 869 C CA . GLU A 1 114 ? -5.472 -2.519 10.871 1.00 96.62 114 GLU A CA 1
ATOM 870 C C . GLU A 1 114 ? -6.407 -3.276 9.916 1.00 96.62 114 GLU A C 1
ATOM 872 O O . GLU A 1 114 ? -7.631 -3.193 10.045 1.00 96.62 114 GLU A O 1
ATOM 877 N N . LEU A 1 115 ? -5.843 -4.030 8.969 1.00 96.19 115 LEU A N 1
ATOM 878 C CA . LEU A 1 115 ? -6.594 -4.874 8.037 1.00 96.19 115 LEU A CA 1
ATOM 879 C C . LEU A 1 115 ? -6.860 -6.289 8.575 1.00 96.19 115 LEU A C 1
ATOM 881 O O . LEU A 1 115 ? -7.431 -7.105 7.857 1.00 96.19 115 LEU A O 1
ATOM 885 N N . GLU A 1 116 ? -6.461 -6.584 9.816 1.00 95.75 116 GLU A N 1
ATOM 886 C CA . GLU A 1 116 ? -6.708 -7.863 10.499 1.00 95.75 116 GLU A CA 1
ATOM 887 C C . GLU A 1 116 ? -6.234 -9.088 9.689 1.00 95.75 116 GLU A C 1
ATOM 889 O O . GLU A 1 116 ? -6.873 -10.143 9.665 1.00 95.75 116 GLU A O 1
ATOM 894 N N . LEU A 1 117 ? -5.096 -8.957 9.000 1.00 96.38 117 LEU A N 1
ATOM 895 C CA . LEU A 1 117 ? -4.598 -10.002 8.110 1.00 96.38 117 LEU A CA 1
ATOM 896 C C . LEU A 1 117 ? -4.040 -11.206 8.868 1.00 96.38 117 LEU A C 1
ATOM 898 O O . LEU A 1 117 ? -3.249 -11.081 9.805 1.00 96.38 117 LEU A O 1
ATOM 902 N N . ASP A 1 118 ? -4.389 -12.396 8.380 1.00 95.81 118 ASP A N 1
ATOM 903 C CA . ASP A 1 118 ? -3.844 -13.645 8.894 1.00 95.81 118 ASP A CA 1
ATOM 904 C C . ASP A 1 118 ? -2.318 -13.717 8.699 1.00 95.81 118 ASP A C 1
ATOM 906 O O . ASP A 1 118 ? -1.776 -13.407 7.633 1.00 95.81 118 ASP A O 1
ATOM 910 N N . ASN A 1 119 ? -1.618 -14.188 9.735 1.00 94.19 119 ASN A N 1
ATOM 911 C CA . ASN A 1 119 ? -0.157 -14.258 9.753 1.00 94.19 119 ASN A CA 1
ATOM 912 C C . ASN A 1 119 ? 0.425 -15.149 8.642 1.00 94.19 119 ASN A C 1
ATOM 914 O O . ASN A 1 119 ? 1.542 -14.901 8.183 1.00 94.19 119 ASN A O 1
ATOM 918 N N . LEU A 1 120 ? -0.283 -16.202 8.214 1.00 96.94 120 LEU A N 1
ATOM 919 C CA . LEU A 1 120 ? 0.165 -17.056 7.112 1.00 96.94 120 LEU A CA 1
ATOM 920 C C . LEU A 1 120 ? 0.032 -16.328 5.775 1.00 96.94 120 LEU A C 1
ATOM 922 O O . LEU A 1 120 ? 0.918 -16.465 4.931 1.00 96.94 120 LEU A O 1
ATOM 926 N N . VAL A 1 121 ? -1.031 -15.539 5.596 1.00 96.69 121 VAL A N 1
ATOM 927 C CA . VAL A 1 121 ? -1.241 -14.721 4.393 1.00 96.69 121 VAL A CA 1
ATOM 928 C C . VAL A 1 121 ? -0.150 -13.660 4.283 1.00 96.69 121 VAL A C 1
ATOM 930 O O . VAL A 1 121 ? 0.540 -13.603 3.262 1.00 96.69 121 VAL A O 1
ATOM 933 N N . SER A 1 122 ? 0.085 -12.882 5.346 1.00 96.62 122 SER A N 1
ATOM 934 C CA . SER A 1 122 ? 1.132 -11.852 5.340 1.00 96.62 122 SER A CA 1
ATOM 935 C C . SER A 1 122 ? 2.518 -12.464 5.109 1.00 96.62 122 SER A C 1
ATOM 937 O O . SER A 1 122 ? 3.264 -12.008 4.242 1.00 96.62 122 SER A O 1
ATOM 939 N N . ALA A 1 123 ? 2.839 -13.570 5.793 1.00 96.00 123 ALA A N 1
ATOM 940 C CA . ALA A 1 123 ? 4.112 -14.262 5.614 1.00 96.00 123 ALA A CA 1
ATOM 941 C C . ALA A 1 123 ? 4.291 -14.810 4.189 1.00 96.00 123 ALA A C 1
ATOM 943 O O . ALA A 1 123 ? 5.401 -14.767 3.655 1.00 96.00 123 ALA A O 1
ATOM 944 N N . ALA A 1 124 ? 3.230 -15.316 3.553 1.00 97.94 124 ALA A N 1
ATOM 945 C CA . ALA A 1 124 ? 3.283 -15.796 2.173 1.00 97.94 124 ALA A CA 1
ATOM 946 C C . ALA A 1 124 ? 3.555 -14.656 1.178 1.00 97.94 124 ALA A C 1
ATOM 948 O O . ALA A 1 124 ? 4.391 -14.816 0.282 1.00 97.94 124 ALA A O 1
ATOM 949 N N . ILE A 1 125 ? 2.909 -13.502 1.365 1.00 97.69 125 ILE A N 1
ATOM 950 C CA . ILE A 1 125 ? 3.120 -12.294 0.554 1.00 97.69 125 ILE A CA 1
ATOM 951 C C . ILE A 1 125 ? 4.568 -11.810 0.685 1.00 97.69 125 ILE A C 1
ATOM 953 O O . ILE A 1 125 ? 5.272 -11.680 -0.321 1.00 97.69 125 ILE A O 1
ATOM 957 N N . GLU A 1 126 ? 5.055 -11.636 1.915 1.00 95.25 126 GLU A N 1
ATOM 958 C CA . GLU A 1 126 ? 6.438 -11.226 2.182 1.00 95.25 126 GLU A CA 1
ATOM 959 C C . GLU A 1 126 ? 7.450 -12.218 1.589 1.00 95.25 126 GLU A C 1
ATOM 961 O O . GLU A 1 126 ? 8.448 -11.834 0.971 1.00 95.25 126 GLU A O 1
ATOM 966 N N . ARG A 1 127 ? 7.195 -13.524 1.745 1.00 95.00 127 ARG A N 1
ATOM 967 C CA . ARG A 1 127 ? 8.044 -14.588 1.195 1.00 95.00 127 ARG A CA 1
ATOM 968 C C . ARG A 1 127 ? 8.105 -14.519 -0.330 1.00 95.00 127 ARG A C 1
ATOM 970 O O . ARG A 1 127 ? 9.191 -14.689 -0.887 1.00 95.00 127 ARG A O 1
ATOM 977 N N . SER A 1 128 ? 6.966 -14.286 -0.981 1.00 95.38 128 SER A N 1
ATOM 978 C CA . SER A 1 128 ? 6.858 -14.143 -2.434 1.00 95.38 128 SER A CA 1
ATOM 979 C C . SER A 1 128 ? 7.636 -12.926 -2.934 1.00 95.38 128 SER A C 1
ATOM 981 O O . SER A 1 128 ? 8.441 -13.050 -3.858 1.00 95.38 128 SER A O 1
ATOM 983 N N . ALA A 1 129 ? 7.484 -11.768 -2.288 1.00 92.94 129 ALA A N 1
ATOM 984 C CA . ALA A 1 129 ? 8.241 -10.567 -2.637 1.00 92.94 129 ALA A CA 1
ATOM 985 C C . ALA A 1 129 ? 9.756 -10.794 -2.501 1.00 92.94 129 ALA A C 1
ATOM 987 O O . ALA A 1 129 ? 10.499 -10.627 -3.467 1.00 92.94 129 ALA A O 1
ATOM 988 N N . ARG A 1 130 ? 10.224 -11.338 -1.369 1.00 90.12 130 ARG A N 1
ATOM 989 C CA . ARG A 1 130 ? 11.650 -11.681 -1.178 1.00 90.12 130 ARG A CA 1
ATOM 990 C C . ARG A 1 130 ? 12.191 -12.681 -2.202 1.00 90.12 130 ARG A C 1
ATOM 992 O O . ARG A 1 130 ? 13.402 -12.754 -2.398 1.00 90.12 130 ARG A O 1
ATOM 999 N N . ALA A 1 131 ? 11.340 -13.516 -2.798 1.00 93.19 131 ALA A N 1
ATOM 1000 C CA . ALA A 1 131 ? 11.752 -14.414 -3.873 1.00 93.19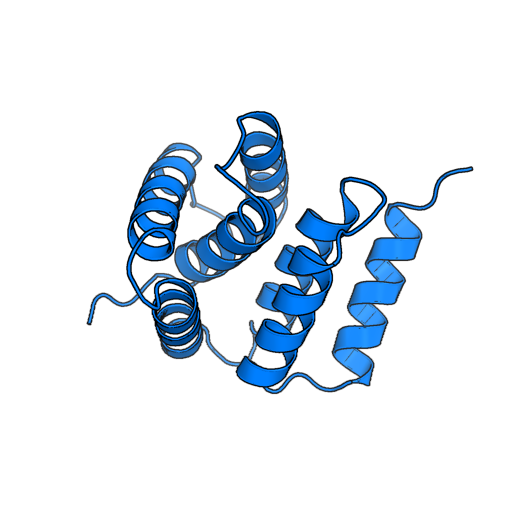 131 ALA A CA 1
ATOM 1001 C C . ALA A 1 131 ? 11.954 -13.662 -5.199 1.00 93.19 131 ALA A C 1
ATOM 1003 O O . ALA A 1 131 ? 12.896 -13.978 -5.920 1.00 93.19 131 ALA A O 1
ATOM 1004 N N . ARG A 1 132 ? 11.111 -12.663 -5.491 1.00 89.69 132 ARG A N 1
ATOM 1005 C CA . ARG A 1 132 ? 11.164 -11.840 -6.712 1.00 89.69 132 ARG A CA 1
ATOM 1006 C C . ARG A 1 132 ? 12.290 -10.801 -6.692 1.00 89.69 132 ARG A C 1
ATOM 1008 O O . ARG A 1 132 ? 12.910 -10.577 -7.723 1.00 89.69 132 ARG A O 1
ATOM 1015 N N . PHE A 1 133 ? 12.601 -10.238 -5.524 1.00 87.56 133 PHE A N 1
ATOM 1016 C CA . PHE A 1 133 ? 13.634 -9.205 -5.343 1.00 87.56 133 PHE A CA 1
ATOM 1017 C C . PHE A 1 133 ? 14.994 -9.752 -4.867 1.00 87.56 133 PHE A C 1
ATOM 1019 O O . PHE A 1 133 ? 15.836 -9.012 -4.365 1.00 87.56 133 PHE A O 1
ATOM 1026 N N . ARG A 1 134 ? 15.236 -11.064 -4.984 1.00 85.06 134 ARG A N 1
ATOM 1027 C CA . ARG A 1 134 ? 16.496 -11.671 -4.536 1.00 85.06 134 ARG A CA 1
ATOM 1028 C C . ARG A 1 134 ? 17.660 -11.257 -5.442 1.00 85.06 134 ARG A C 1
ATOM 1030 O O . ARG A 1 134 ? 17.636 -11.534 -6.637 1.00 85.06 134 ARG A O 1
ATOM 1037 N N . LEU A 1 135 ? 18.699 -10.672 -4.849 1.00 80.56 135 LEU A N 1
ATOM 1038 C CA . LEU A 1 135 ? 19.980 -10.451 -5.522 1.00 80.56 135 LEU A CA 1
ATOM 1039 C C . LEU A 1 135 ? 20.749 -11.776 -5.705 1.00 80.56 135 LEU A C 1
ATOM 1041 O O . LEU A 1 135 ? 20.578 -12.677 -4.877 1.00 80.56 135 LEU A O 1
ATOM 1045 N N . PRO A 1 136 ? 21.551 -11.906 -6.780 1.00 74.12 136 PRO A N 1
ATOM 1046 C CA . PRO A 1 136 ? 22.385 -13.082 -7.032 1.00 74.12 136 PRO A CA 1
ATOM 1047 C C . PRO A 1 136 ? 23.409 -13.355 -5.923 1.00 74.12 136 PRO A C 1
ATOM 1049 O O . PRO A 1 136 ? 23.868 -12.388 -5.274 1.00 74.12 136 PRO A O 1
#

Sequence (136 aa):
MSTLSEQEALAFIMVTMAAADTTLSERELARIGNTVDTLPIFDGFTRDDLVETANRCSGILNEPSGLDQILGMVKASLPERLYDTAYAVAVEIASADLHAEQEELRFLQILRDELELDNLVSAAIERSARARFRLP